Protein AF-A0A0F9STT7-F1 (afdb_monomer)

Sequence (71 aa):
MKIKQGDTTKLWLSAKNTYGWAHRPGAVWPCSTLSGHRLFVEFAQNGDLVDFAVDGVTRDIPADEFNAMTS

Nearest PDB structures (foldseek):
  6j13-assembly2_H  TM=5.435E-01  e=1.850E+00  Chlamydomonas reinhardtii
  5hqp-assembly1_B  TM=3.884E-01  e=1.520E+00  Homo sapiens
  5c0w-assembly1_C  TM=5.199E-01  e=3.334E+00  Saccharomyces cerevisiae S288C
  3psf-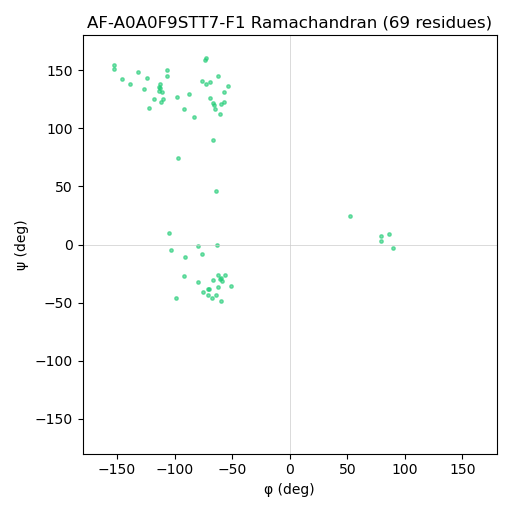assembly1_A  TM=5.061E-01  e=2.739E+00  Saccharomyces cerevisiae
  7o6b-assembly1_A  TM=4.510E-01  e=2.251E+00  Saccharomyces cerevisiae S288C

Organism: NCBI:txid412755

Solvent-accessible surface area (backbone atoms only — not comparable to full-atom values): 4328 Å² total; per-residue (Å²): 136,83,78,78,82,66,72,61,51,78,48,80,41,48,26,66,54,34,31,52,57,46,69,35,89,90,55,87,50,74,30,73,85,48,41,56,35,30,38,39,40,30,26,38,81,89,66,47,82,73,48,61,27,49,73,83,38,79,69,96,68,65,70,68,43,56,52,62,72,78,106

pLDDT: mean 75.56, std 13.8, range [38.16, 89.88]

Foldseek 3Di:
DDDPPADKDKDKDALVRQQCQPPPPPDPQPPPVLRSWIKIWIAGPVRDTDDIDTNNHDDDDPPSNVVSVSD

Secondary structure (DSSP, 8-state):
-------EEEEEE-HHHHHHHHTSTT-----TTTTTS-EEEEEETTS-EEEEEETTB-----HHHHHHHH-

Structure (mmCIF, N/CA/C/O backbone):
data_AF-A0A0F9STT7-F1
#
_entry.id   AF-A0A0F9STT7-F1
#
loop_
_atom_site.group_PDB
_atom_site.id
_atom_site.type_symbol
_atom_site.label_atom_id
_atom_site.label_alt_id
_atom_site.label_comp_id
_atom_site.label_asym_id
_atom_site.label_entity_id
_atom_site.label_seq_id
_atom_site.pdbx_PDB_ins_code
_atom_site.Cartn_x
_atom_site.Cartn_y
_atom_site.Cartn_z
_atom_site.occupancy
_atom_site.B_iso_or_equiv
_atom_site.auth_seq_id
_atom_site.auth_comp_id
_atom_site.auth_asym_id
_atom_site.auth_atom_id
_atom_site.pdbx_PDB_model_num
ATOM 1 N N . MET A 1 1 ? -19.727 -7.692 24.855 1.00 38.16 1 MET A N 1
ATOM 2 C CA . MET A 1 1 ? -19.032 -6.420 24.572 1.00 38.16 1 MET A CA 1
ATOM 3 C C . MET A 1 1 ? -19.291 -6.091 23.106 1.00 38.16 1 MET A C 1
ATOM 5 O O . MET A 1 1 ? -18.791 -6.803 22.250 1.00 38.16 1 MET A O 1
ATOM 9 N N . LYS A 1 2 ? -20.202 -5.157 22.800 1.00 39.16 2 LYS A N 1
ATOM 10 C CA . LYS A 1 2 ? -20.498 -4.771 21.410 1.00 39.16 2 LYS A CA 1
ATOM 11 C C . LYS A 1 2 ? -19.455 -3.741 20.996 1.00 39.16 2 LYS A C 1
ATOM 13 O O . LYS A 1 2 ? -19.456 -2.640 21.540 1.00 39.16 2 LYS A O 1
ATOM 18 N N . ILE A 1 3 ? -18.551 -4.114 20.098 1.00 45.62 3 ILE A N 1
ATOM 19 C CA . ILE A 1 3 ? -17.623 -3.163 19.490 1.00 45.62 3 ILE A CA 1
ATOM 20 C C . ILE A 1 3 ? -18.498 -2.210 18.669 1.00 45.62 3 ILE A C 1
ATOM 22 O O . ILE A 1 3 ? -19.225 -2.658 17.783 1.00 45.62 3 ILE A O 1
ATOM 26 N N . LYS A 1 4 ? -18.523 -0.919 19.025 1.00 46.41 4 LYS A N 1
ATOM 27 C CA . LYS A 1 4 ? -19.094 0.102 18.143 1.00 46.41 4 LYS A CA 1
ATOM 28 C C . LYS A 1 4 ? -18.265 0.037 16.868 1.00 46.41 4 LYS A C 1
ATOM 30 O O . LYS A 1 4 ? -17.075 0.327 16.915 1.00 46.41 4 LYS A O 1
ATOM 35 N N . GLN A 1 5 ? -18.874 -0.406 15.778 1.00 54.38 5 GLN A N 1
ATOM 36 C CA . GLN A 1 5 ? -18.275 -0.343 14.455 1.00 54.38 5 GLN A CA 1
ATOM 37 C C . GLN A 1 5 ? -18.177 1.151 14.122 1.00 54.38 5 GLN A C 1
ATOM 39 O O . GLN A 1 5 ? -19.165 1.762 13.730 1.00 54.38 5 GLN A O 1
ATOM 44 N N . GLY A 1 6 ? -17.052 1.775 14.482 1.00 60.75 6 GLY A N 1
ATOM 45 C CA . GLY A 1 6 ? -16.749 3.141 14.069 1.00 60.75 6 GLY A CA 1
ATOM 46 C C . GLY A 1 6 ? -16.649 3.166 12.550 1.00 60.75 6 GLY A C 1
ATOM 47 O O . GLY A 1 6 ? -16.230 2.169 11.963 1.00 60.75 6 GLY A O 1
ATOM 48 N N . ASP A 1 7 ? -17.076 4.258 11.920 1.00 78.62 7 ASP A N 1
ATOM 49 C CA . ASP A 1 7 ? -17.038 4.361 10.463 1.00 78.62 7 ASP A CA 1
ATOM 50 C C . ASP A 1 7 ? -15.602 4.142 9.971 1.00 78.62 7 ASP A C 1
ATOM 52 O O . ASP A 1 7 ? -14.671 4.834 10.393 1.00 78.62 7 ASP A O 1
ATOM 56 N N . THR A 1 8 ? -15.418 3.160 9.094 1.00 85.88 8 THR A N 1
ATOM 57 C CA . THR A 1 8 ? -14.137 2.881 8.447 1.00 85.88 8 THR A CA 1
ATOM 58 C C . THR A 1 8 ? -14.177 3.319 6.990 1.00 85.88 8 THR A C 1
ATOM 60 O O . THR A 1 8 ? -15.206 3.239 6.315 1.00 85.88 8 THR A O 1
ATOM 63 N N . THR A 1 9 ? -13.041 3.800 6.491 1.00 88.75 9 THR A N 1
ATOM 64 C CA . THR A 1 9 ? -12.861 4.139 5.078 1.00 88.75 9 THR A CA 1
ATOM 65 C C . THR A 1 9 ? -12.172 2.983 4.377 1.00 88.75 9 THR A C 1
ATOM 67 O O . THR A 1 9 ? -11.114 2.533 4.806 1.00 88.75 9 THR A O 1
ATOM 70 N N . LYS A 1 10 ? -12.769 2.513 3.280 1.00 89.75 10 LYS A N 1
ATOM 71 C CA . LYS A 1 10 ? -12.268 1.381 2.496 1.00 89.75 10 LYS A CA 1
ATOM 72 C C . LYS A 1 10 ? -11.740 1.864 1.158 1.00 89.75 10 LYS A C 1
ATOM 74 O O . LYS A 1 10 ? -12.474 2.493 0.397 1.00 89.75 10 LYS A O 1
ATOM 79 N N . LEU A 1 11 ? -10.491 1.529 0.859 1.00 86.19 11 LEU A N 1
ATOM 80 C CA . LEU A 1 11 ? -9.832 1.845 -0.399 1.00 86.19 11 LEU A CA 1
ATOM 81 C C . LEU A 1 11 ? -9.545 0.562 -1.179 1.00 86.19 11 LEU A C 1
ATOM 83 O O . LEU A 1 11 ? -8.987 -0.395 -0.646 1.00 86.19 11 LEU A O 1
ATOM 87 N N . TRP A 1 12 ? -9.897 0.574 -2.464 1.00 89.88 12 TRP A N 1
ATOM 88 C CA . TRP A 1 12 ? -9.623 -0.513 -3.398 1.00 89.88 12 TRP A CA 1
ATOM 89 C C . TRP A 1 12 ? -8.800 0.015 -4.568 1.00 89.88 12 TRP A C 1
ATOM 91 O O . TRP A 1 12 ? -9.262 0.865 -5.332 1.00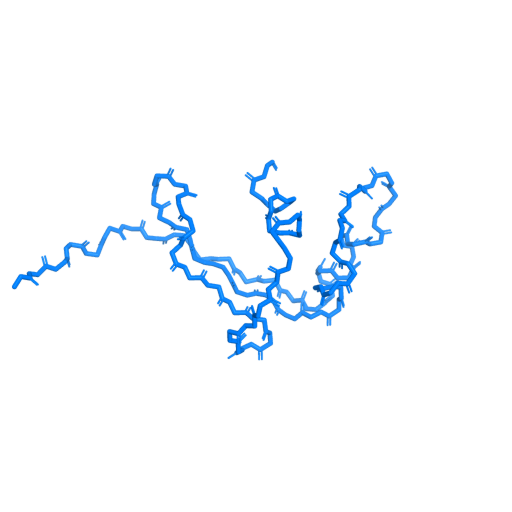 89.88 12 TRP A O 1
ATOM 101 N N . LEU A 1 13 ? -7.587 -0.505 -4.734 1.00 86.81 13 LEU A N 1
ATOM 102 C CA . LEU A 1 13 ? -6.711 -0.185 -5.853 1.00 86.81 13 LEU A CA 1
ATOM 103 C C . LEU A 1 13 ? -6.564 -1.399 -6.766 1.00 86.81 13 LEU A C 1
ATOM 105 O O . LEU A 1 13 ? -6.280 -2.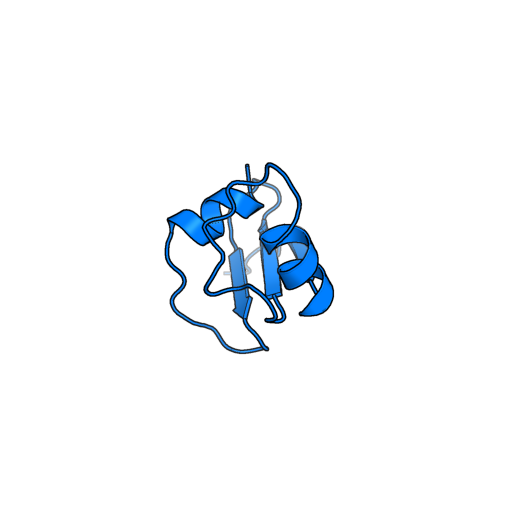516 -6.332 1.00 86.81 13 LEU A O 1
ATOM 109 N N . SER A 1 14 ? -6.747 -1.169 -8.065 1.00 89.81 14 SER A N 1
ATOM 110 C CA . SER A 1 14 ? -6.468 -2.187 -9.072 1.00 89.81 14 SER A CA 1
ATOM 111 C C . SER A 1 14 ? -4.959 -2.373 -9.263 1.00 89.81 14 SER A C 1
ATOM 113 O O . SER A 1 14 ? -4.185 -1.444 -9.035 1.00 89.81 14 SER A O 1
ATOM 115 N N . ALA A 1 15 ? -4.565 -3.530 -9.799 1.00 88.62 15 ALA A N 1
ATOM 116 C CA . ALA A 1 15 ? -3.201 -3.808 -10.258 1.00 88.62 15 ALA A CA 1
ATOM 117 C C . ALA A 1 15 ? -2.641 -2.725 -11.199 1.00 88.62 15 ALA A C 1
ATOM 119 O O . ALA A 1 15 ? -1.463 -2.382 -11.159 1.00 88.62 15 ALA A O 1
ATOM 120 N N . LYS A 1 16 ? -3.500 -2.141 -12.043 1.00 87.69 16 LYS A N 1
ATOM 121 C CA . LYS A 1 16 ? -3.104 -1.050 -12.939 1.00 87.69 16 LYS A CA 1
ATOM 122 C C . LYS A 1 16 ? -2.817 0.240 -12.169 1.00 87.69 16 LYS A C 1
ATOM 124 O O . LYS A 1 16 ? -1.894 0.964 -12.531 1.00 87.69 16 LYS A O 1
ATOM 129 N N . ASN A 1 17 ? -3.595 0.528 -11.126 1.00 84.62 17 ASN A N 1
ATOM 130 C CA . ASN A 1 17 ? -3.409 1.723 -10.304 1.00 84.62 17 ASN A CA 1
ATOM 131 C C . ASN A 1 17 ? -2.101 1.635 -9.514 1.00 84.62 17 ASN A C 1
ATOM 133 O O . ASN A 1 17 ? -1.326 2.588 -9.525 1.00 84.62 17 ASN A O 1
ATOM 137 N N . THR A 1 18 ? -1.838 0.486 -8.884 1.00 84.88 18 THR A N 1
ATOM 138 C CA . THR A 1 18 ? -0.598 0.251 -8.128 1.00 84.88 18 THR A CA 1
ATOM 139 C C . THR A 1 18 ? 0.622 0.284 -9.046 1.00 84.88 18 THR A C 1
ATOM 141 O O . THR A 1 18 ? 1.586 0.981 -8.741 1.00 84.88 18 THR A O 1
ATOM 144 N N . TYR A 1 19 ? 0.550 -0.339 -10.229 1.00 85.25 19 TYR A N 1
ATOM 145 C CA . TYR A 1 19 ? 1.604 -0.241 -11.246 1.00 85.25 19 TYR A CA 1
ATOM 146 C C . TYR A 1 19 ? 1.850 1.205 -11.701 1.00 85.25 19 TYR A C 1
ATOM 148 O O . TYR A 1 19 ? 2.992 1.657 -11.748 1.00 85.25 19 TYR A O 1
ATOM 156 N N . GLY A 1 20 ? 0.788 1.942 -12.042 1.00 82.94 20 GLY A N 1
ATOM 157 C CA . GLY A 1 20 ? 0.902 3.308 -12.554 1.00 82.94 20 GLY A CA 1
ATOM 158 C C . GLY A 1 20 ? 1.522 4.269 -11.543 1.00 82.94 20 GLY A C 1
ATOM 159 O O . GLY A 1 20 ? 2.306 5.134 -11.918 1.00 82.94 20 GLY A O 1
ATOM 160 N N . TRP A 1 21 ? 1.215 4.095 -10.260 1.00 78.25 21 TRP A N 1
ATOM 161 C CA . TRP A 1 21 ? 1.803 4.902 -9.196 1.00 78.25 21 TRP A CA 1
ATOM 162 C C . TRP A 1 21 ? 3.247 4.483 -8.899 1.00 78.25 21 TRP A C 1
ATOM 164 O O . TRP A 1 21 ? 4.093 5.356 -8.747 1.00 78.25 21 TRP A O 1
ATOM 174 N N . ALA A 1 22 ? 3.552 3.179 -8.882 1.00 79.31 22 ALA A N 1
ATOM 175 C CA . ALA A 1 22 ? 4.913 2.671 -8.684 1.00 79.31 22 ALA A CA 1
ATOM 176 C C . ALA A 1 22 ? 5.888 3.141 -9.781 1.00 79.31 22 ALA A C 1
ATOM 178 O O . ALA A 1 22 ? 7.068 3.337 -9.512 1.00 79.31 22 ALA A O 1
ATOM 179 N N . HIS A 1 23 ? 5.395 3.374 -11.002 1.00 81.69 23 HIS A N 1
ATOM 180 C CA . HIS A 1 23 ? 6.206 3.814 -12.144 1.00 81.69 23 HIS A CA 1
ATOM 181 C C . HIS A 1 23 ? 6.038 5.301 -12.494 1.00 81.69 23 HIS A C 1
ATOM 183 O O . HIS A 1 23 ? 6.500 5.735 -13.554 1.00 81.69 23 HIS A O 1
ATOM 189 N N . ARG A 1 24 ? 5.364 6.105 -11.658 1.00 81.75 24 ARG A N 1
ATOM 190 C CA . ARG A 1 24 ? 5.181 7.531 -11.965 1.00 81.75 24 ARG A CA 1
ATOM 191 C C . ARG A 1 24 ? 6.506 8.295 -11.787 1.00 81.75 24 ARG A C 1
ATOM 193 O O . ARG A 1 24 ? 7.204 8.074 -10.795 1.00 81.75 24 ARG A O 1
ATOM 200 N N . PRO A 1 25 ? 6.856 9.221 -12.698 1.00 77.69 25 PRO A N 1
ATOM 201 C CA . PRO A 1 25 ? 8.089 9.995 -12.586 1.00 77.69 25 PRO A CA 1
ATOM 202 C C . PRO A 1 25 ? 8.169 10.766 -11.263 1.00 77.69 25 PRO A C 1
ATOM 204 O O . PRO A 1 25 ? 7.224 11.456 -10.888 1.00 77.69 25 PRO A O 1
ATOM 207 N N . GLY A 1 26 ? 9.305 10.663 -10.571 1.00 72.50 26 GLY A N 1
ATOM 208 C CA . GLY A 1 26 ? 9.570 11.413 -9.339 1.00 72.50 26 GLY A CA 1
ATOM 209 C C . GLY A 1 26 ? 8.918 10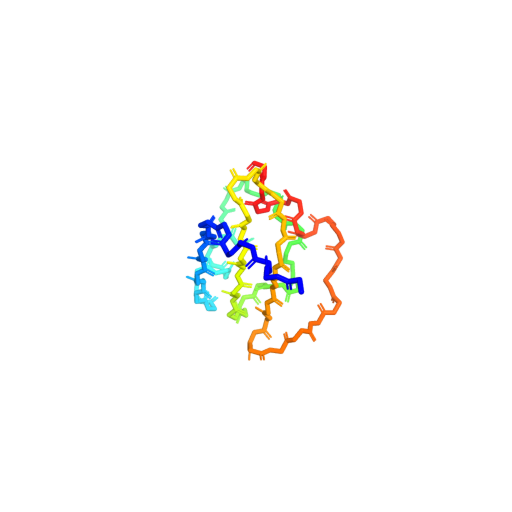.855 -8.071 1.00 72.50 26 GLY A C 1
ATOM 210 O O . GLY A 1 26 ? 9.075 11.455 -7.011 1.00 72.50 26 GLY A O 1
ATOM 211 N N . ALA A 1 27 ? 8.220 9.719 -8.137 1.00 64.56 27 ALA A N 1
ATOM 212 C CA . ALA A 1 27 ? 7.765 9.038 -6.933 1.00 64.56 27 ALA A CA 1
ATOM 213 C C . ALA A 1 27 ? 8.832 8.086 -6.403 1.00 64.56 27 ALA A C 1
ATOM 215 O O . ALA A 1 27 ? 9.338 7.232 -7.125 1.00 64.56 27 ALA A O 1
ATOM 216 N N . VAL A 1 28 ? 9.119 8.204 -5.111 1.00 58.28 28 VAL A N 1
ATOM 217 C CA . VAL A 1 28 ? 9.880 7.211 -4.354 1.00 58.28 28 VAL A CA 1
ATOM 218 C C . VAL A 1 28 ? 8.852 6.341 -3.648 1.00 58.28 28 VAL A C 1
ATOM 220 O O . VAL A 1 28 ? 8.592 6.515 -2.462 1.00 58.28 28 VAL A O 1
ATOM 223 N N . TRP A 1 29 ? 8.178 5.466 -4.398 1.00 65.50 29 TRP A N 1
ATOM 224 C CA . TRP A 1 29 ? 7.436 4.388 -3.754 1.00 65.50 29 TRP A CA 1
ATOM 225 C C . TRP A 1 29 ? 8.364 3.177 -3.655 1.00 65.50 29 TRP A C 1
ATOM 227 O O . TRP A 1 29 ? 8.727 2.641 -4.702 1.00 65.50 29 TRP A O 1
ATOM 237 N N . PRO A 1 30 ? 8.732 2.696 -2.454 1.00 55.97 30 PRO A N 1
ATOM 238 C CA . PRO A 1 30 ? 9.423 1.411 -2.319 1.00 55.97 30 PRO A CA 1
ATOM 239 C C . PRO A 1 30 ? 8.597 0.190 -2.785 1.00 55.97 30 PRO A C 1
ATOM 241 O O . PRO A 1 30 ? 9.129 -0.914 -2.791 1.00 55.97 30 PRO A O 1
ATOM 244 N N . CYS A 1 31 ? 7.349 0.381 -3.252 1.00 57.72 31 CYS A N 1
ATOM 245 C CA . CYS A 1 31 ? 6.373 -0.630 -3.691 1.00 57.72 31 CYS A CA 1
ATOM 246 C C . CYS A 1 31 ? 6.713 -1.477 -4.923 1.00 57.72 31 CYS A C 1
ATOM 248 O O . CYS A 1 31 ? 5.853 -1.726 -5.769 1.00 57.72 31 CYS A O 1
ATOM 250 N N . SER A 1 32 ? 7.930 -2.003 -5.010 1.00 63.47 32 SER A N 1
ATOM 251 C CA . SER A 1 32 ? 8.216 -3.095 -5.941 1.00 63.47 32 SER A CA 1
ATOM 252 C C . SER A 1 32 ? 7.334 -4.321 -5.660 1.00 63.47 32 SER A C 1
ATOM 254 O O . SER A 1 32 ? 6.925 -4.986 -6.609 1.00 63.47 32 SER A O 1
ATOM 256 N N . THR A 1 33 ? 6.956 -4.564 -4.397 1.00 69.81 33 THR A N 1
ATOM 257 C CA . THR A 1 33 ? 6.165 -5.741 -4.002 1.00 69.81 33 THR A CA 1
ATOM 258 C C . THR A 1 33 ? 4.671 -5.579 -4.289 1.00 69.81 33 THR A C 1
ATOM 260 O O . THR A 1 33 ? 4.006 -6.556 -4.620 1.00 69.81 33 THR A O 1
ATOM 263 N N . LEU A 1 34 ? 4.125 -4.359 -4.204 1.00 76.75 34 LEU A N 1
ATOM 264 C CA . LEU A 1 34 ? 2.722 -4.061 -4.543 1.00 76.75 34 LEU A CA 1
ATOM 265 C C . LEU A 1 34 ? 2.495 -3.652 -6.007 1.00 76.75 34 LEU A C 1
ATOM 267 O O . LEU A 1 34 ? 1.348 -3.572 -6.460 1.00 76.75 34 LEU A O 1
ATOM 271 N N . SER A 1 35 ? 3.563 -3.389 -6.760 1.00 85.06 35 SER A N 1
ATOM 272 C CA . SER A 1 35 ? 3.482 -3.009 -8.169 1.00 85.06 35 SER A CA 1
ATOM 273 C C . SER A 1 35 ? 2.798 -4.098 -8.996 1.00 85.06 35 SER A C 1
ATOM 275 O O . SER A 1 35 ? 3.252 -5.236 -9.050 1.00 85.06 35 SER A O 1
ATOM 277 N N . GLY A 1 36 ? 1.686 -3.757 -9.652 1.00 85.50 36 GLY A N 1
ATOM 278 C CA . GLY A 1 36 ? 0.934 -4.722 -10.458 1.00 85.50 36 GLY A CA 1
ATOM 279 C C . GLY A 1 36 ? 0.029 -5.660 -9.653 1.00 85.50 36 GLY A C 1
ATOM 280 O O . GLY A 1 36 ? -0.578 -6.551 -10.244 1.00 85.50 36 GLY A O 1
ATOM 281 N N . HIS A 1 37 ? -0.124 -5.443 -8.345 1.00 87.69 37 HIS A N 1
ATOM 282 C CA . HIS A 1 37 ? -1.011 -6.218 -7.476 1.00 87.69 37 HIS A CA 1
ATOM 283 C C . HIS A 1 37 ? -2.257 -5.421 -7.081 1.00 87.69 37 HIS A C 1
ATOM 285 O O . HIS A 1 37 ? -2.227 -4.191 -7.004 1.00 87.69 37 HIS A O 1
ATOM 291 N N . ARG A 1 38 ? -3.383 -6.101 -6.841 1.00 89.00 38 ARG A N 1
ATOM 292 C CA . ARG A 1 38 ? -4.582 -5.448 -6.291 1.00 89.00 38 ARG A CA 1
ATOM 293 C C . ARG A 1 38 ? -4.383 -5.213 -4.804 1.00 89.00 38 ARG A C 1
ATOM 295 O O . ARG A 1 38 ? -3.895 -6.102 -4.115 1.00 89.00 38 ARG A O 1
ATOM 302 N N . LEU A 1 39 ? -4.829 -4.069 -4.307 1.00 86.62 39 LEU A N 1
ATOM 303 C CA . LEU A 1 39 ? -4.725 -3.726 -2.897 1.00 86.62 39 LEU A CA 1
ATOM 304 C C . LEU A 1 39 ? -6.091 -3.337 -2.336 1.00 86.62 39 LEU A C 1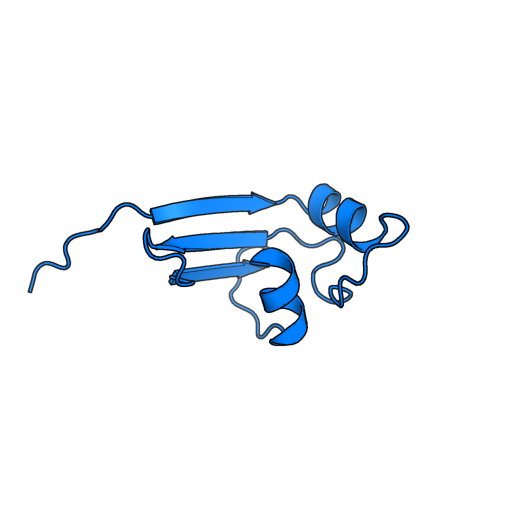
ATOM 306 O O . LEU A 1 39 ? -6.822 -2.542 -2.929 1.00 86.62 39 LEU A O 1
ATOM 310 N N . PHE A 1 40 ? -6.393 -3.884 -1.170 1.00 89.06 40 PHE A N 1
ATOM 311 C CA . PHE A 1 40 ? -7.448 -3.442 -0.277 1.00 89.06 40 PHE A CA 1
ATOM 312 C C . PHE A 1 40 ? -6.809 -2.876 0.986 1.00 89.06 40 PHE A C 1
ATOM 314 O O . PHE A 1 40 ? -5.899 -3.500 1.533 1.00 89.06 40 PHE A O 1
ATOM 321 N N . VAL A 1 41 ? -7.296 -1.725 1.446 1.00 88.12 41 VAL A N 1
ATOM 322 C CA . VAL A 1 41 ? -6.920 -1.148 2.740 1.00 88.12 41 VAL A CA 1
ATOM 323 C C . VAL A 1 41 ? -8.155 -0.578 3.427 1.00 88.12 41 VAL A C 1
ATOM 325 O O . VAL A 1 41 ? -8.986 0.073 2.788 1.00 88.12 41 VAL A O 1
ATOM 328 N N . GLU A 1 42 ? -8.264 -0.809 4.728 1.00 89.25 42 GLU A N 1
ATOM 329 C CA . GLU A 1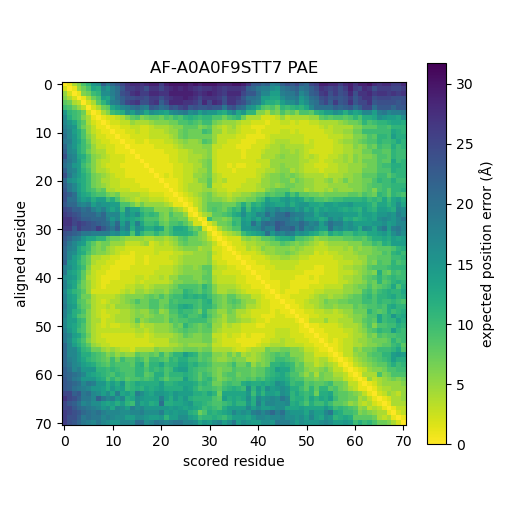 42 ? -9.290 -0.254 5.600 1.00 89.25 42 GLU A CA 1
ATOM 330 C C . GLU A 1 42 ? -8.641 0.624 6.669 1.00 89.25 42 GLU A C 1
ATOM 332 O O . GLU A 1 42 ? -7.771 0.172 7.413 1.00 89.25 42 GLU A O 1
ATOM 337 N N . PHE A 1 43 ? -9.091 1.873 6.755 1.00 87.19 43 PHE A N 1
ATOM 338 C CA . PHE A 1 43 ? -8.647 2.835 7.758 1.00 87.19 43 PHE A CA 1
ATOM 339 C C . PHE A 1 43 ? -9.780 3.157 8.726 1.00 87.19 43 PHE A C 1
ATOM 341 O O . PHE A 1 43 ? -10.925 3.368 8.314 1.00 87.19 43 PHE A O 1
ATOM 348 N N . ALA A 1 44 ? -9.459 3.247 10.010 1.00 87.25 44 ALA A N 1
ATOM 349 C CA . ALA A 1 44 ? -10.346 3.826 11.004 1.00 87.25 44 ALA A CA 1
ATOM 350 C C . ALA A 1 44 ? -10.403 5.355 10.842 1.00 87.25 44 ALA A C 1
ATOM 352 O O . ALA A 1 44 ? -9.524 5.975 10.246 1.00 87.25 44 ALA A O 1
ATOM 353 N N . GLN A 1 45 ? -11.441 5.989 11.393 1.00 84.38 45 GLN A N 1
ATOM 354 C CA . GLN A 1 45 ? -11.612 7.450 11.355 1.00 84.38 45 GLN A CA 1
ATOM 355 C C . GLN A 1 45 ? -10.429 8.243 11.932 1.00 84.38 45 GLN A C 1
ATOM 357 O O . GLN A 1 45 ? -10.224 9.394 11.558 1.00 84.38 45 GLN A O 1
ATOM 362 N N . ASN A 1 46 ? -9.665 7.647 12.846 1.00 84.00 46 ASN A N 1
ATOM 363 C CA . ASN A 1 46 ? -8.463 8.252 13.418 1.00 84.00 46 ASN A CA 1
ATOM 364 C C . ASN A 1 46 ? -7.227 8.133 12.505 1.00 84.00 46 ASN A C 1
ATOM 366 O O . ASN A 1 46 ? -6.171 8.637 12.870 1.00 84.00 46 ASN A O 1
ATOM 370 N N . GLY A 1 47 ? -7.361 7.496 11.339 1.00 79.00 47 GLY A N 1
ATOM 371 C CA . GLY A 1 47 ? -6.275 7.249 10.395 1.00 79.00 47 GLY A CA 1
ATOM 372 C C . GLY A 1 47 ? -5.526 5.937 10.629 1.00 79.00 47 GLY A C 1
ATOM 373 O O . GLY A 1 47 ? -4.655 5.606 9.828 1.00 79.00 47 GLY A O 1
ATOM 374 N N . ASP A 1 48 ? -5.866 5.168 11.670 1.00 81.69 48 ASP A N 1
ATOM 375 C CA . ASP A 1 48 ? -5.196 3.896 11.941 1.00 81.69 48 ASP A CA 1
ATOM 376 C C . ASP A 1 48 ? -5.546 2.858 10.873 1.00 81.69 48 ASP A C 1
ATOM 378 O O . ASP A 1 48 ? -6.702 2.728 10.455 1.00 81.69 48 ASP A O 1
ATOM 382 N N . LEU A 1 49 ? -4.548 2.075 10.466 1.00 83.06 49 LEU A N 1
ATOM 383 C CA . LEU A 1 49 ? -4.760 0.894 9.641 1.00 83.06 49 LEU A CA 1
ATOM 384 C C . LEU A 1 49 ? -5.536 -0.163 10.434 1.00 83.06 49 LEU A C 1
ATOM 386 O O . LEU A 1 49 ? -5.076 -0.629 11.475 1.00 83.06 49 LEU A O 1
ATOM 390 N N . VAL A 1 50 ? -6.689 -0.568 9.909 1.00 87.50 50 VAL A N 1
ATOM 391 C CA . VAL A 1 50 ? -7.542 -1.609 10.495 1.00 87.50 50 VAL A CA 1
ATOM 392 C C . VAL A 1 50 ? -7.316 -2.950 9.810 1.00 87.50 50 VAL A C 1
ATOM 394 O O . VAL A 1 50 ? -7.190 -3.966 10.488 1.00 87.50 50 VAL A O 1
ATOM 397 N N . ASP A 1 51 ? -7.278 -2.956 8.478 1.00 86.81 51 ASP A N 1
ATOM 398 C CA . ASP A 1 51 ? -7.121 -4.174 7.682 1.00 86.81 51 ASP A CA 1
ATOM 399 C C . ASP A 1 51 ? -6.460 -3.873 6.333 1.00 86.81 51 ASP A C 1
ATOM 401 O O . ASP A 1 51 ? -6.554 -2.760 5.809 1.00 86.81 51 ASP A O 1
ATOM 405 N N . PHE A 1 52 ? -5.804 -4.872 5.750 1.00 87.00 52 PHE A N 1
ATOM 406 C CA . PHE A 1 52 ? -5.294 -4.799 4.390 1.00 87.00 52 PHE A CA 1
ATOM 407 C C . PHE A 1 52 ? -5.208 -6.184 3.743 1.00 87.00 52 PHE A C 1
ATOM 409 O O . PHE A 1 52 ? -4.968 -7.203 4.391 1.00 87.00 52 PHE A O 1
ATOM 416 N N . ALA A 1 53 ? -5.348 -6.217 2.420 1.00 88.62 53 ALA A N 1
ATOM 417 C CA . ALA A 1 53 ? -5.157 -7.432 1.640 1.00 88.62 53 ALA A CA 1
ATOM 418 C C . ALA A 1 53 ? -4.548 -7.128 0.272 1.00 88.62 53 ALA A C 1
ATOM 420 O O . ALA A 1 53 ? -4.918 -6.159 -0.392 1.00 88.62 53 ALA A O 1
ATOM 421 N N . VAL A 1 54 ? -3.660 -8.010 -0.183 1.00 86.25 54 VAL A N 1
ATOM 422 C CA . VAL A 1 54 ? -3.027 -7.952 -1.504 1.00 86.25 54 VAL A CA 1
ATOM 423 C C . VAL A 1 54 ? -3.529 -9.120 -2.328 1.00 86.25 54 VAL A C 1
ATOM 425 O O . VAL A 1 54 ? -3.442 -10.269 -1.909 1.00 86.25 54 VAL A O 1
ATOM 428 N N . ASP A 1 55 ? -4.121 -8.836 -3.483 1.00 88.44 55 ASP A N 1
ATOM 429 C CA . ASP A 1 55 ? -4.802 -9.827 -4.323 1.00 88.44 55 ASP A CA 1
ATOM 430 C C . ASP A 1 55 ? -5.854 -10.676 -3.591 1.00 88.44 55 ASP A C 1
ATOM 432 O O . ASP A 1 55 ? -6.211 -11.762 -4.047 1.00 88.44 55 ASP A O 1
ATOM 436 N N . GLY A 1 56 ? -6.408 -10.146 -2.497 1.00 84.00 56 GLY A N 1
ATOM 437 C CA . GLY A 1 56 ? -7.405 -10.823 -1.668 1.00 84.00 56 GLY A CA 1
ATOM 438 C C . GLY A 1 56 ? -6.822 -11.741 -0.591 1.00 84.00 56 GLY A C 1
ATOM 439 O O . GLY A 1 56 ? -7.585 -12.461 0.043 1.00 84.00 56 GLY A O 1
ATOM 440 N N . VAL A 1 57 ? -5.504 -11.719 -0.370 1.00 84.62 57 VAL A N 1
ATOM 441 C CA . VAL A 1 57 ? -4.842 -12.442 0.724 1.00 84.62 57 VAL A CA 1
ATOM 442 C C . VAL A 1 57 ? -4.031 -11.488 1.598 1.00 84.62 57 VAL A C 1
ATOM 444 O O . VAL A 1 57 ? -3.406 -10.549 1.103 1.00 84.62 57 VAL A O 1
ATOM 447 N N . THR A 1 58 ? -4.013 -11.730 2.906 1.00 79.50 58 THR A N 1
ATOM 448 C CA . THR A 1 58 ? -3.085 -11.045 3.812 1.00 79.50 58 THR A CA 1
ATOM 449 C C . THR A 1 58 ? -1.674 -11.554 3.521 1.00 79.50 58 THR A C 1
ATOM 451 O O . THR A 1 58 ? -1.438 -12.763 3.479 1.00 79.50 58 THR A O 1
ATOM 454 N N . ARG A 1 59 ? -0.741 -10.638 3.263 1.00 74.00 59 ARG A N 1
ATOM 455 C CA . ARG A 1 59 ? 0.675 -10.936 3.022 1.00 74.00 59 ARG A CA 1
ATOM 456 C C . ARG A 1 59 ? 1.520 -10.014 3.875 1.00 74.00 59 ARG A C 1
ATOM 458 O O . ARG A 1 59 ? 1.126 -8.873 4.090 1.00 74.00 59 ARG A O 1
ATOM 465 N N . ASP A 1 60 ? 2.684 -10.486 4.2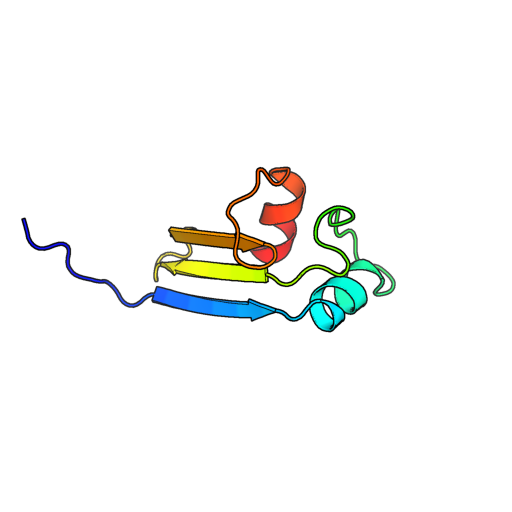96 1.00 71.81 60 ASP A N 1
ATOM 466 C CA . ASP A 1 60 ? 3.676 -9.603 4.894 1.00 71.81 60 ASP A CA 1
ATOM 467 C C . ASP A 1 60 ? 4.169 -8.625 3.828 1.00 71.81 60 ASP A C 1
ATOM 469 O O . ASP A 1 60 ? 4.677 -9.026 2.777 1.00 71.81 60 ASP A O 1
ATOM 473 N N . ILE A 1 61 ? 3.972 -7.338 4.095 1.00 68.88 61 ILE A N 1
ATOM 474 C CA . ILE A 1 61 ? 4.468 -6.242 3.271 1.00 68.88 61 ILE A CA 1
ATOM 475 C C . ILE A 1 61 ? 5.520 -5.498 4.099 1.00 68.88 61 ILE A C 1
ATOM 477 O O . ILE A 1 61 ? 5.280 -5.234 5.282 1.00 68.88 61 ILE A O 1
ATOM 481 N N . PRO A 1 62 ? 6.670 -5.139 3.508 1.00 70.19 62 PRO A N 1
ATOM 482 C CA . PRO A 1 62 ? 7.652 -4.285 4.162 1.00 70.19 62 PRO A CA 1
ATOM 483 C C . PRO A 1 62 ? 7.026 -2.973 4.674 1.00 70.19 62 PRO A C 1
ATOM 485 O O . PRO A 1 62 ? 6.220 -2.337 3.994 1.00 70.19 62 PRO A O 1
ATOM 488 N N . ALA A 1 63 ? 7.373 -2.555 5.895 1.00 65.88 63 ALA A N 1
ATOM 489 C CA . ALA A 1 63 ? 6.750 -1.394 6.544 1.00 65.88 63 ALA A CA 1
ATOM 490 C C . ALA A 1 63 ? 6.985 -0.064 5.791 1.00 65.88 63 ALA A C 1
ATOM 492 O O . ALA A 1 63 ? 6.178 0.862 5.874 1.00 65.88 63 ALA A O 1
ATOM 493 N N . ASP A 1 64 ? 8.076 0.030 5.033 1.00 65.44 64 ASP A N 1
ATOM 494 C CA . ASP A 1 64 ? 8.403 1.146 4.147 1.00 65.44 64 ASP A CA 1
ATOM 495 C C . ASP A 1 64 ? 7.442 1.267 2.953 1.00 65.44 64 ASP A C 1
ATOM 497 O O . AS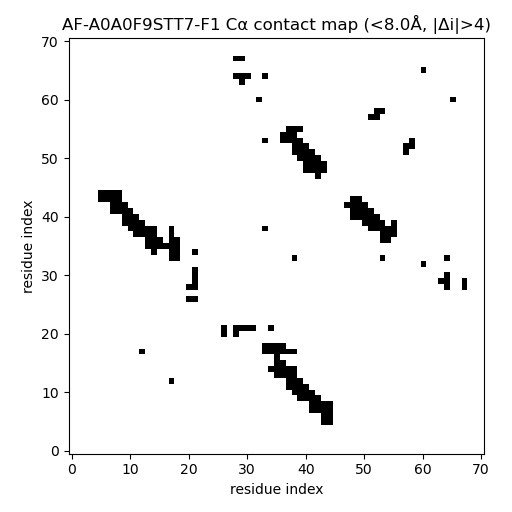P A 1 64 ? 7.143 2.382 2.523 1.00 65.44 64 ASP A O 1
ATOM 501 N N . GLU A 1 65 ? 6.885 0.158 2.463 1.00 62.16 65 GLU A N 1
ATOM 502 C CA . GLU A 1 65 ? 5.873 0.164 1.400 1.00 62.16 65 GLU A CA 1
ATOM 503 C C . GLU A 1 65 ? 4.518 0.699 1.880 1.00 62.16 65 GLU A C 1
ATOM 505 O O . GLU A 1 65 ? 3.851 1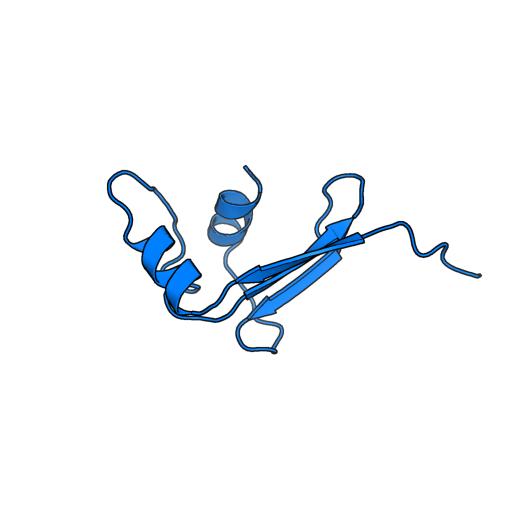.445 1.154 1.00 62.16 65 GLU A O 1
ATOM 510 N N . PHE A 1 66 ? 4.131 0.367 3.116 1.00 60.88 66 PHE A N 1
ATOM 511 C CA . PHE A 1 66 ? 2.865 0.809 3.700 1.00 60.88 66 PHE A CA 1
ATOM 512 C C . PHE A 1 66 ? 2.865 2.314 4.019 1.00 60.88 66 PHE A C 1
ATOM 514 O O . PHE A 1 66 ? 1.922 3.024 3.666 1.00 60.88 66 PHE A O 1
ATOM 521 N N . ASN A 1 67 ? 3.959 2.826 4.595 1.00 63.91 67 ASN A N 1
ATOM 522 C CA . ASN A 1 67 ? 4.095 4.244 4.958 1.00 63.91 67 ASN A CA 1
ATOM 523 C C . ASN A 1 67 ? 3.976 5.203 3.764 1.00 63.91 67 ASN A C 1
ATOM 525 O O . ASN A 1 67 ? 3.528 6.337 3.917 1.00 63.91 67 ASN A O 1
ATOM 529 N N . ALA A 1 68 ? 4.348 4.760 2.565 1.00 60.69 68 ALA A N 1
ATOM 530 C CA . ALA A 1 68 ? 4.263 5.581 1.364 1.00 60.69 68 ALA A CA 1
ATOM 531 C C . ALA A 1 68 ? 2.829 5.727 0.798 1.00 60.69 68 ALA A C 1
ATOM 533 O O . ALA A 1 68 ? 2.619 6.551 -0.090 1.00 60.69 68 ALA A O 1
ATOM 534 N N . MET A 1 69 ? 1.838 4.983 1.316 1.00 58.12 69 MET A N 1
ATOM 535 C CA . MET A 1 69 ? 0.413 5.176 0.976 1.00 58.12 69 MET A CA 1
ATOM 536 C C . MET A 1 69 ? -0.330 6.129 1.897 1.00 58.12 69 MET A C 1
ATOM 538 O O . MET A 1 69 ? -1.353 6.681 1.498 1.00 58.12 69 MET A O 1
ATOM 542 N N . THR A 1 70 ? 0.130 6.249 3.138 1.00 55.03 70 THR A N 1
ATOM 543 C CA . THR A 1 70 ? -0.581 6.959 4.205 1.00 55.03 70 THR A CA 1
ATOM 544 C C . THR A 1 70 ? -0.001 8.340 4.497 1.00 55.03 70 THR A C 1
ATOM 546 O O . THR A 1 70 ? -0.557 9.049 5.333 1.00 55.03 70 THR A O 1
ATOM 549 N N . SER A 1 71 ? 1.116 8.704 3.853 1.00 50.84 71 SER A N 1
ATOM 550 C CA . SER A 1 71 ? 1.793 9.999 4.001 1.00 50.84 71 SER A CA 1
ATOM 551 C C . SER A 1 71 ? 1.409 11.011 2.927 1.00 50.84 71 SER A C 1
ATOM 553 O O . SER A 1 71 ? 0.992 10.611 1.818 1.00 50.84 71 SER A O 1
#

Mean predicted aligned error: 8.9 Å

Radius of gyration: 13.25 Å; Cα contacts (8 Å, |Δi|>4): 103; chains: 1; bounding box: 30×24×38 Å